Protein AF-A0A6J6JJT4-F1 (afdb_monomer_lite)

pLDDT: mean 76.22, std 15.4, range [49.25, 96.31]

Structure (mmCIF, N/CA/C/O backbone):
data_AF-A0A6J6JJT4-F1
#
_entry.id   AF-A0A6J6JJT4-F1
#
loop_
_atom_site.group_PDB
_atom_site.id
_atom_site.type_symbol
_atom_site.label_atom_id
_atom_site.label_alt_id
_atom_site.label_comp_id
_atom_site.label_asym_id
_atom_site.label_entity_id
_atom_site.label_seq_id
_atom_site.pdbx_PDB_ins_code
_atom_site.Cartn_x
_atom_site.Cartn_y
_atom_site.Cartn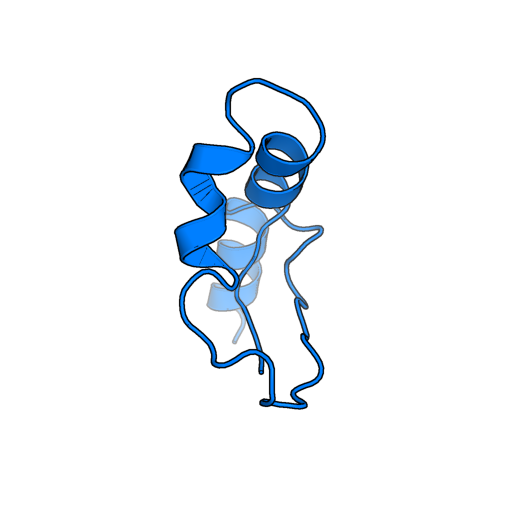_z
_atom_site.occupancy
_atom_site.B_iso_or_equiv
_atom_site.auth_seq_id
_atom_site.auth_comp_id
_atom_site.auth_asym_id
_atom_site.auth_atom_id
_atom_site.pdbx_PDB_model_num
ATOM 1 N N . MET A 1 1 ? -8.879 -4.912 7.590 1.00 80.44 1 MET A N 1
ATOM 2 C CA . MET A 1 1 ? -9.197 -4.272 6.294 1.00 80.44 1 MET A CA 1
ATOM 3 C C . MET A 1 1 ? -8.003 -4.455 5.374 1.00 80.44 1 MET A C 1
ATOM 5 O O . MET A 1 1 ? -6.887 -4.262 5.834 1.00 80.44 1 MET A O 1
ATOM 9 N N . VAL A 1 2 ? -8.213 -4.854 4.118 1.00 81.19 2 VAL A N 1
ATOM 10 C CA . VAL A 1 2 ? -7.117 -5.021 3.146 1.00 81.19 2 VAL A CA 1
ATOM 11 C C . VAL A 1 2 ? -7.160 -3.875 2.145 1.00 81.19 2 VAL A C 1
ATOM 13 O O . VAL A 1 2 ? -8.238 -3.557 1.642 1.00 81.19 2 VAL A O 1
ATOM 16 N N . GLN A 1 3 ? -6.012 -3.265 1.854 1.00 83.38 3 GLN A N 1
ATOM 17 C CA . GLN A 1 3 ? -5.898 -2.178 0.881 1.00 83.38 3 GLN A CA 1
ATOM 18 C C . GLN A 1 3 ? -4.840 -2.468 -0.180 1.00 83.38 3 GLN A C 1
ATOM 20 O O . GLN A 1 3 ? -3.824 -3.109 0.079 1.00 83.38 3 GLN A O 1
ATOM 25 N N . GLY A 1 4 ? -5.097 -1.983 -1.395 1.00 86.62 4 GLY A N 1
ATOM 26 C CA . GLY A 1 4 ? -4.223 -2.140 -2.558 1.00 86.62 4 GLY A CA 1
ATOM 27 C C . GLY A 1 4 ? -3.159 -1.051 -2.688 1.00 86.62 4 GLY A C 1
ATOM 28 O O . GLY A 1 4 ? -2.808 -0.708 -3.813 1.00 86.62 4 GLY A O 1
ATOM 29 N N . THR A 1 5 ? -2.704 -0.480 -1.572 1.00 88.25 5 THR A N 1
ATOM 30 C CA . THR A 1 5 ? -1.658 0.552 -1.511 1.00 88.25 5 THR A CA 1
ATOM 31 C C . THR A 1 5 ? -0.415 0.092 -2.248 1.00 88.25 5 THR A C 1
ATOM 33 O O . THR A 1 5 ? 0.035 -1.031 -2.017 1.00 88.25 5 THR A O 1
ATOM 36 N N . LEU A 1 6 ? 0.142 0.942 -3.112 1.00 88.62 6 LEU A N 1
ATOM 37 C CA . LEU A 1 6 ? 1.351 0.650 -3.878 1.00 8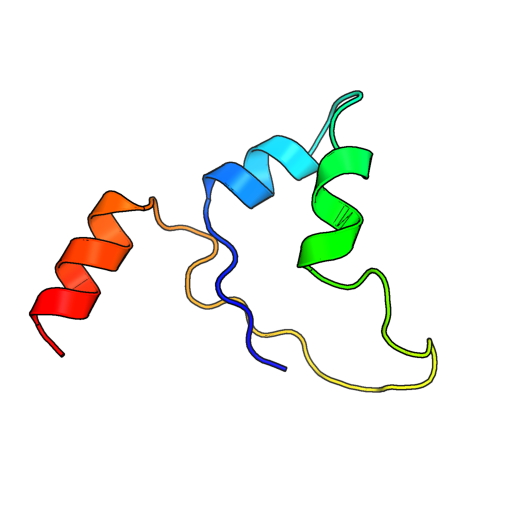8.62 6 LEU A CA 1
ATOM 38 C C . LEU A 1 6 ? 2.526 1.513 -3.413 1.00 88.62 6 LEU A C 1
ATOM 40 O O . LEU A 1 6 ? 2.357 2.525 -2.732 1.00 88.62 6 LEU A O 1
ATOM 44 N N . TYR A 1 7 ? 3.732 1.144 -3.836 1.00 87.12 7 TYR A N 1
ATOM 45 C CA . TYR A 1 7 ? 4.950 1.866 -3.476 1.00 87.12 7 TYR A CA 1
ATOM 46 C C . TYR A 1 7 ? 4.927 3.369 -3.832 1.00 87.12 7 TYR A C 1
ATOM 48 O O . TYR A 1 7 ? 5.321 4.174 -2.983 1.00 87.12 7 TYR A O 1
ATOM 56 N N . PRO A 1 8 ? 4.408 3.805 -5.003 1.00 84.50 8 PRO A N 1
ATOM 57 C CA . PRO A 1 8 ? 4.257 5.233 -5.293 1.00 84.50 8 PRO A CA 1
ATOM 58 C C . PRO A 1 8 ? 3.373 5.975 -4.281 1.00 84.50 8 PRO A C 1
ATOM 60 O O . PRO A 1 8 ? 3.676 7.112 -3.928 1.00 84.50 8 PRO A O 1
ATOM 63 N N . ASP A 1 9 ? 2.323 5.328 -3.764 1.00 82.19 9 ASP A N 1
ATOM 64 C CA . ASP A 1 9 ? 1.423 5.930 -2.775 1.00 82.19 9 ASP A CA 1
ATOM 65 C C . ASP A 1 9 ? 2.143 6.162 -1.435 1.00 82.19 9 ASP A C 1
ATOM 67 O O . ASP A 1 9 ? 1.956 7.197 -0.793 1.00 82.19 9 ASP A O 1
ATOM 71 N N . VAL A 1 10 ? 3.039 5.247 -1.048 1.00 79.81 10 VAL A N 1
ATOM 72 C CA . VAL A 1 10 ? 3.876 5.385 0.154 1.00 79.81 10 VAL A CA 1
ATOM 73 C C . VAL A 1 10 ? 4.842 6.563 0.014 1.00 79.81 10 VAL A C 1
ATOM 75 O O . VAL A 1 10 ? 4.928 7.394 0.918 1.00 79.81 10 VAL A O 1
ATOM 78 N N . VAL A 1 11 ? 5.527 6.683 -1.127 1.00 79.69 11 VAL A N 1
ATOM 79 C CA . VAL A 1 11 ? 6.484 7.775 -1.381 1.00 79.69 11 VAL A CA 1
ATOM 80 C C . VAL A 1 11 ? 5.789 9.141 -1.391 1.00 79.69 11 VAL A C 1
ATOM 82 O O . VAL A 1 11 ? 6.295 10.089 -0.794 1.00 79.69 11 VAL A O 1
ATOM 85 N N . GLU A 1 12 ? 4.608 9.242 -2.003 1.00 72.38 12 GLU A N 1
ATOM 86 C CA . GLU A 1 12 ? 3.830 10.489 -2.063 1.00 72.38 12 GLU A CA 1
ATOM 87 C C . GLU A 1 12 ? 3.271 10.923 -0.697 1.00 72.38 12 GLU A C 1
ATOM 89 O O . GLU A 1 12 ? 3.068 12.120 -0.464 1.00 72.38 12 GLU A O 1
ATOM 94 N N . SER A 1 13 ? 3.057 9.963 0.209 1.00 67.69 13 SER A N 1
ATOM 95 C CA . SER A 1 13 ? 2.581 10.198 1.577 1.00 67.69 13 SER A CA 1
ATOM 96 C C . SER A 1 13 ? 3.695 10.539 2.585 1.00 67.69 13 SER A C 1
ATOM 98 O O . SER A 1 13 ? 3.413 11.119 3.632 1.00 67.69 13 SER A O 1
ATOM 100 N N . GLY A 1 14 ? 4.959 10.221 2.270 1.00 62.06 14 GLY A N 1
ATOM 101 C CA . GLY A 1 14 ? 6.083 10.214 3.218 1.00 62.06 14 GLY A CA 1
ATOM 102 C C . GLY A 1 14 ? 6.757 11.557 3.538 1.00 62.06 14 GLY A C 1
ATOM 103 O O . GLY A 1 14 ? 7.560 11.612 4.467 1.00 62.06 14 GLY A O 1
ATOM 104 N N . GLY A 1 15 ? 6.464 12.650 2.825 1.00 53.78 15 GLY A N 1
ATOM 105 C CA . GLY A 1 15 ? 7.074 13.947 3.145 1.00 53.78 15 GLY A CA 1
ATOM 106 C C . GLY A 1 15 ? 6.960 14.996 2.045 1.00 53.78 15 GLY A C 1
ATOM 107 O O . GLY A 1 15 ? 7.842 15.126 1.203 1.00 53.78 15 GLY A O 1
ATOM 108 N N . GLY A 1 16 ? 5.888 15.785 2.074 1.00 55.81 16 GLY A N 1
ATOM 109 C CA . GLY A 1 16 ? 5.698 16.931 1.183 1.00 55.81 16 GLY A CA 1
ATOM 110 C C . GLY A 1 16 ? 4.262 17.454 1.199 1.00 55.81 16 GLY A C 1
ATOM 111 O O . GLY A 1 16 ? 3.369 16.809 1.746 1.00 55.81 16 GLY A O 1
ATOM 112 N N . ALA A 1 17 ? 4.023 18.608 0.562 1.00 54.66 17 ALA A N 1
ATOM 113 C CA . ALA A 1 17 ? 2.706 19.261 0.438 1.00 54.66 17 ALA A CA 1
ATOM 114 C C . ALA A 1 17 ? 1.606 18.382 -0.210 1.00 54.66 17 ALA A C 1
ATOM 116 O O . ALA A 1 17 ? 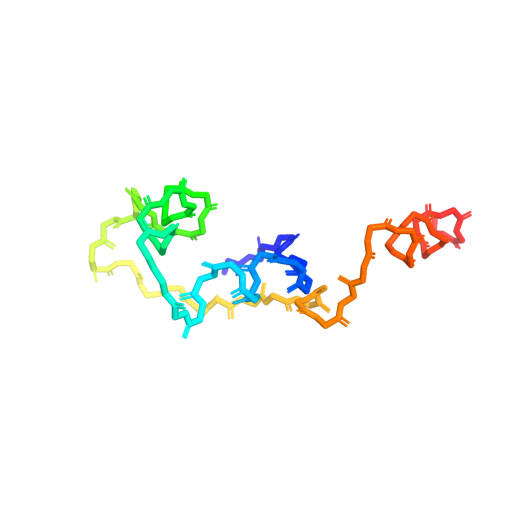0.438 18.760 -0.240 1.00 54.66 17 ALA A O 1
ATOM 117 N N . THR A 1 18 ? 1.973 17.203 -0.714 1.00 52.81 18 THR A N 1
ATOM 118 C CA . THR A 1 18 ? 1.112 16.193 -1.336 1.00 52.81 18 THR A CA 1
ATOM 119 C C . THR A 1 18 ? 0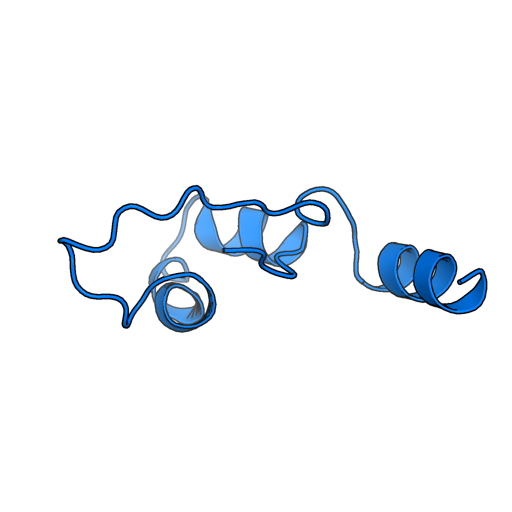.576 15.139 -0.365 1.00 52.81 18 THR A C 1
ATOM 121 O O . THR A 1 18 ? -0.329 14.399 -0.745 1.00 52.81 18 THR A O 1
ATOM 124 N N . ALA A 1 19 ? 1.045 15.095 0.890 1.00 53.62 19 ALA A N 1
ATOM 125 C CA . ALA A 1 19 ? 0.596 14.116 1.891 1.00 53.62 19 ALA A CA 1
ATOM 126 C C . ALA A 1 19 ? -0.928 14.157 2.145 1.00 53.62 19 ALA A C 1
ATOM 128 O O . ALA A 1 19 ? -1.538 13.146 2.487 1.00 53.62 19 ALA A O 1
ATOM 129 N N . GLY A 1 20 ? -1.569 15.310 1.919 1.00 51.19 20 GLY A N 1
ATOM 130 C CA . GLY A 1 20 ? -3.022 15.469 2.033 1.00 51.19 20 GLY A CA 1
ATOM 131 C C . GLY A 1 20 ? -3.827 15.019 0.808 1.00 51.19 20 GLY A C 1
ATOM 132 O O . GLY A 1 20 ? -5.038 14.861 0.918 1.00 51.19 20 GLY A O 1
ATOM 133 N N . ILE A 1 21 ? -3.196 14.800 -0.351 1.00 53.56 21 ILE A N 1
ATOM 134 C CA . ILE A 1 21 ? -3.915 14.530 -1.610 1.00 53.56 21 ILE A CA 1
ATOM 135 C C . ILE A 1 21 ? -4.408 13.072 -1.672 1.00 53.56 21 ILE A C 1
ATOM 137 O O . ILE A 1 21 ? -5.411 12.796 -2.325 1.00 53.56 21 ILE A O 1
ATOM 141 N N . LYS A 1 22 ? -3.770 12.141 -0.942 1.00 53.53 22 LYS A N 1
ATOM 142 C CA . LYS A 1 22 ? -4.146 10.712 -0.924 1.00 53.53 22 LYS A CA 1
ATOM 143 C C . LYS A 1 22 ? -4.589 10.153 0.432 1.00 53.53 22 LYS A C 1
ATOM 145 O O . LYS A 1 22 ? -4.958 8.982 0.496 1.00 53.53 22 LYS A O 1
ATOM 150 N N . SER A 1 23 ? -4.669 10.969 1.488 1.00 52.62 23 SER A N 1
ATOM 151 C CA . SER A 1 23 ? -5.237 10.536 2.783 1.00 52.62 23 SER A CA 1
ATOM 152 C C . SER A 1 23 ? -6.664 9.976 2.639 1.00 52.62 23 SER A C 1
ATOM 154 O O . SER A 1 23 ? -7.061 9.047 3.346 1.00 52.62 23 SER A O 1
ATOM 156 N N . HIS A 1 24 ? -7.405 10.481 1.648 1.00 49.25 24 HIS A N 1
ATOM 157 C CA . HIS A 1 24 ? -8.764 10.065 1.319 1.00 49.25 24 HIS A CA 1
ATOM 158 C C . HIS A 1 24 ? -8.864 8.659 0.695 1.00 49.25 24 HIS A C 1
ATOM 160 O O . HIS A 1 24 ? -9.933 8.059 0.730 1.00 49.25 24 HIS A O 1
ATOM 166 N N . HIS A 1 25 ? -7.774 8.103 0.152 1.00 55.16 25 HIS A N 1
ATOM 167 C CA . HIS A 1 25 ? -7.796 6.779 -0.478 1.00 55.16 25 HIS A CA 1
ATOM 168 C C . HIS A 1 25 ? -7.467 5.637 0.492 1.00 55.16 25 HIS A C 1
ATOM 170 O O . HIS A 1 25 ? -7.938 4.523 0.261 1.00 55.16 25 HIS A O 1
ATOM 176 N N . ASN A 1 26 ? -6.755 5.915 1.596 1.00 56.28 26 ASN A N 1
ATOM 177 C CA . ASN A 1 26 ? -6.340 4.863 2.527 1.00 56.28 26 ASN A CA 1
ATOM 178 C C . ASN A 1 26 ? -7.072 4.838 3.876 1.00 56.28 26 ASN A C 1
ATOM 180 O O . ASN A 1 26 ? -7.321 3.750 4.369 1.00 56.28 26 ASN A O 1
ATOM 184 N N . VAL A 1 27 ? -7.519 5.940 4.483 1.00 55.12 27 VAL A N 1
ATOM 185 C CA . VAL A 1 27 ? -8.328 5.807 5.725 1.00 55.12 27 VAL A CA 1
ATOM 186 C C . VAL A 1 27 ? -9.251 6.995 6.021 1.00 55.12 27 VAL A C 1
ATOM 188 O O . VAL A 1 27 ? -9.863 7.042 7.082 1.00 55.12 27 VAL A O 1
ATOM 191 N N . GLY A 1 28 ? -9.399 7.955 5.104 1.00 56.50 28 GLY A N 1
ATOM 192 C CA . GLY A 1 28 ? -10.070 9.241 5.356 1.00 56.50 28 GLY A CA 1
ATOM 193 C C . GLY A 1 28 ? -11.583 9.226 5.643 1.00 56.50 28 GLY A C 1
ATOM 194 O O . GLY A 1 28 ? -12.209 10.272 5.517 1.00 56.50 28 GLY A O 1
ATOM 195 N N . GLY A 1 29 ? -12.189 8.092 6.001 1.00 60.06 29 GLY A N 1
ATOM 196 C CA . GLY A 1 29 ? -13.637 7.995 6.220 1.00 60.06 29 GLY A CA 1
ATOM 197 C C . GLY A 1 29 ? -14.106 6.886 7.159 1.00 60.06 29 GLY A C 1
ATOM 198 O O . GLY A 1 29 ? -15.309 6.637 7.218 1.00 60.06 29 GLY A O 1
ATOM 199 N N . LEU A 1 30 ? -13.204 6.203 7.871 1.00 66.25 30 LEU A N 1
ATOM 200 C CA . LEU A 1 30 ? -13.617 5.231 8.883 1.00 66.25 30 LEU A CA 1
ATOM 201 C C . LEU A 1 30 ? -13.791 5.918 10.246 1.00 66.25 30 LEU A C 1
ATOM 203 O O . LEU A 1 30 ? -12.949 6.738 10.612 1.00 66.25 30 LEU A O 1
ATOM 207 N N . PRO A 1 31 ? -14.861 5.592 10.993 1.00 72.38 31 PRO A N 1
ATOM 208 C CA . PRO A 1 31 ? -15.010 5.986 12.389 1.00 72.38 31 PRO A CA 1
ATOM 209 C C . PRO A 1 31 ? -13.763 5.644 13.220 1.00 72.38 31 PRO A C 1
ATOM 211 O O . PRO A 1 31 ? -13.178 4.574 13.056 1.00 72.38 31 PRO A O 1
ATOM 214 N N . GLU A 1 32 ? -13.347 6.546 14.113 1.00 70.75 32 GLU A N 1
ATOM 215 C CA . GLU A 1 32 ? -12.130 6.384 14.932 1.00 70.75 32 GLU A CA 1
ATOM 216 C C . GLU A 1 32 ? -12.195 5.178 15.893 1.00 70.75 32 GLU A C 1
ATOM 218 O O . GLU A 1 32 ? -11.171 4.709 16.387 1.00 70.75 32 GLU A O 1
ATOM 223 N N . ASP A 1 33 ? -13.396 4.656 16.148 1.00 74.88 33 ASP A N 1
ATOM 224 C CA . ASP A 1 33 ? -13.686 3.515 17.019 1.00 74.88 33 ASP A CA 1
ATOM 225 C C . ASP A 1 33 ? -13.650 2.155 16.298 1.00 74.88 33 ASP A C 1
ATOM 227 O O . ASP A 1 33 ? -13.804 1.104 16.928 1.00 74.88 33 ASP A O 1
ATOM 231 N N . LEU A 1 34 ? -13.404 2.143 14.986 1.00 68.56 34 LEU A N 1
ATOM 232 C CA . LEU A 1 34 ? -13.317 0.921 14.195 1.00 68.56 34 LEU A CA 1
ATOM 233 C C . LEU A 1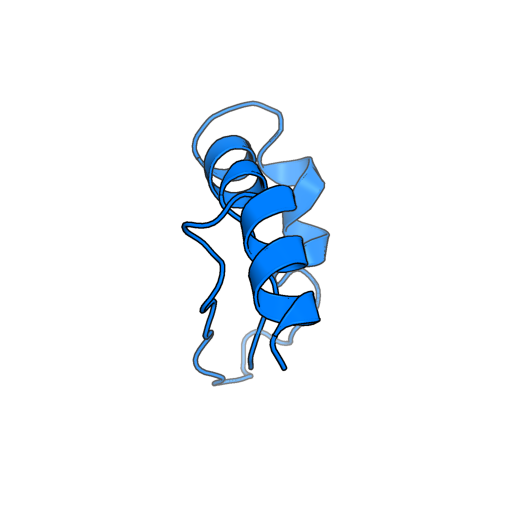 34 ? -11.925 0.279 14.300 1.00 68.56 34 LEU A C 1
ATOM 235 O O . LEU A 1 34 ? -10.966 0.669 13.635 1.00 68.56 34 LEU A O 1
ATOM 239 N N . GLN A 1 35 ? -11.829 -0.768 15.123 1.00 70.12 35 GLN A N 1
ATOM 240 C CA . GLN A 1 35 ? -10.604 -1.546 15.333 1.00 70.12 35 GLN A CA 1
ATOM 241 C C . GLN A 1 35 ? -10.382 -2.576 14.218 1.00 70.12 35 GLN A C 1
ATOM 243 O O . GLN A 1 35 ? -10.548 -3.781 14.412 1.00 70.12 35 GLN A O 1
ATOM 248 N N . PHE A 1 36 ? -9.997 -2.113 13.032 1.00 77.06 36 PHE A N 1
ATOM 249 C CA . PHE A 1 36 ? -9.473 -2.998 11.998 1.00 77.06 36 PHE A CA 1
ATOM 250 C C . PHE A 1 36 ? -7.958 -2.895 11.909 1.00 77.06 36 PHE A C 1
ATOM 252 O O . PHE A 1 36 ? -7.399 -1.809 11.801 1.00 77.06 36 PHE A O 1
ATOM 259 N N . GLU A 1 37 ? -7.299 -4.050 11.857 1.00 80.00 37 GLU A N 1
ATOM 260 C CA . GLU A 1 37 ? -5.918 -4.107 11.398 1.00 80.00 37 GLU A CA 1
ATOM 261 C C . GLU A 1 37 ? -5.879 -3.759 9.906 1.00 80.00 37 GLU A C 1
ATOM 263 O O . GLU A 1 37 ? -6.641 -4.312 9.096 1.00 80.00 37 GLU A O 1
ATOM 268 N N . LEU A 1 38 ? -5.020 -2.807 9.553 1.00 79.88 38 LEU A N 1
ATOM 269 C CA . LEU A 1 38 ? -4.758 -2.436 8.175 1.00 79.88 38 LEU A CA 1
ATOM 270 C C . LEU A 1 38 ? -3.698 -3.374 7.590 1.00 79.88 38 LEU A C 1
ATOM 272 O O . LEU A 1 38 ? -2.580 -3.446 8.093 1.00 79.88 38 LEU A O 1
ATOM 276 N N . VAL A 1 39 ? -4.046 -4.060 6.502 1.00 86.44 39 VAL A N 1
ATOM 277 C CA . VAL A 1 39 ? -3.147 -4.970 5.787 1.00 86.44 39 VAL A CA 1
ATOM 278 C C . VAL A 1 39 ? -2.944 -4.452 4.364 1.00 86.44 39 VAL A C 1
ATOM 280 O O . VAL A 1 39 ? -3.889 -4.388 3.578 1.00 86.44 39 VAL A O 1
ATOM 283 N N . GLU A 1 40 ? -1.706 -4.095 4.022 1.00 89.19 40 GLU A N 1
ATOM 284 C CA . GLU A 1 40 ? -1.330 -3.520 2.720 1.00 89.19 40 GLU A CA 1
ATOM 285 C C . GLU A 1 40 ? -0.283 -4.406 2.019 1.00 89.19 40 GLU A C 1
ATOM 287 O O . GLU A 1 40 ? 0.910 -4.083 2.004 1.00 89.19 40 GLU A O 1
ATOM 292 N N . PRO A 1 41 ? -0.687 -5.555 1.451 1.00 89.12 41 PRO A N 1
ATOM 293 C CA . PRO A 1 41 ? 0.252 -6.563 0.957 1.00 89.12 41 PRO A CA 1
ATOM 294 C C . PRO A 1 41 ? 1.044 -6.110 -0.278 1.00 89.12 41 PRO A C 1
ATOM 296 O O . PRO A 1 41 ? 2.074 -6.696 -0.590 1.00 89.12 41 PRO A O 1
ATOM 299 N N . LEU A 1 42 ? 0.582 -5.066 -0.975 1.00 92.88 42 LEU A N 1
ATOM 300 C CA . LEU A 1 42 ? 1.183 -4.566 -2.215 1.00 92.88 42 LEU A CA 1
ATOM 301 C C . LEU A 1 42 ? 2.024 -3.293 -2.012 1.00 92.88 42 LEU A C 1
ATOM 303 O O . LEU A 1 42 ? 2.553 -2.754 -2.982 1.00 92.88 42 LEU A O 1
ATOM 307 N N . ARG A 1 43 ? 2.186 -2.816 -0.765 1.00 88.94 43 ARG A N 1
ATOM 308 C CA . ARG A 1 43 ? 2.764 -1.490 -0.455 1.00 88.94 43 ARG A CA 1
ATOM 309 C C . ARG A 1 43 ? 4.209 -1.288 -0.911 1.00 88.94 43 ARG A C 1
ATOM 311 O O . ARG A 1 43 ? 4.704 -0.167 -0.917 1.00 88.94 43 ARG A O 1
ATOM 318 N N . THR A 1 44 ? 4.907 -2.371 -1.234 1.00 90.31 44 THR A N 1
ATOM 319 C CA . THR A 1 44 ? 6.299 -2.358 -1.701 1.00 90.31 44 THR A CA 1
ATOM 320 C C . THR A 1 44 ? 6.427 -2.568 -3.206 1.00 90.31 44 THR A C 1
ATOM 322 O O . THR A 1 44 ? 7.550 -2.642 -3.689 1.00 90.31 44 THR A O 1
ATOM 325 N N . LEU A 1 45 ? 5.311 -2.688 -3.930 1.00 92.50 45 LEU A N 1
ATOM 326 C CA . LEU A 1 45 ? 5.287 -3.009 -5.354 1.00 92.50 45 LEU A CA 1
ATOM 327 C C . LEU A 1 45 ? 4.900 -1.799 -6.209 1.00 92.50 45 LEU A C 1
ATOM 329 O O . LEU A 1 45 ? 4.094 -0.951 -5.807 1.00 92.50 45 LEU A O 1
ATOM 333 N N . PHE A 1 46 ? 5.430 -1.760 -7.426 1.00 92.81 46 PHE A N 1
ATOM 334 C CA . PHE A 1 46 ? 4.995 -0.881 -8.501 1.00 92.81 46 PHE A CA 1
ATOM 335 C C . PHE A 1 46 ? 3.812 -1.476 -9.282 1.00 92.81 46 PHE A C 1
ATOM 337 O O . PHE A 1 46 ? 3.438 -2.646 -9.166 1.00 92.81 46 PHE A O 1
ATOM 344 N N . LYS A 1 47 ? 3.154 -0.629 -10.081 1.00 92.50 47 LYS A N 1
ATOM 345 C CA . LYS A 1 47 ? 1.908 -0.986 -10.777 1.00 92.50 47 LYS A CA 1
ATOM 346 C C . LYS A 1 47 ? 2.097 -2.089 -11.821 1.00 92.50 47 LYS A C 1
ATOM 348 O O . LYS A 1 47 ? 1.170 -2.857 -12.066 1.00 92.50 47 LYS A O 1
ATOM 353 N N . ASP A 1 48 ? 3.240 -2.113 -12.483 1.00 95.38 48 ASP A N 1
ATOM 354 C CA . ASP A 1 48 ? 3.646 -3.142 -13.438 1.00 95.38 48 ASP A CA 1
ATOM 355 C C . ASP A 1 48 ? 3.883 -4.496 -1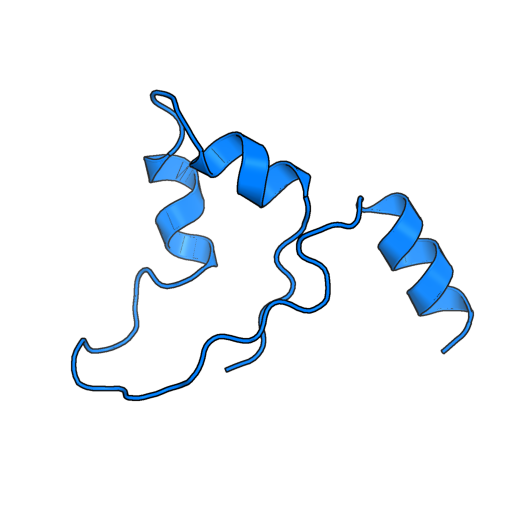2.760 1.00 95.38 48 ASP A C 1
ATOM 357 O O . ASP A 1 48 ? 3.366 -5.497 -13.250 1.00 95.38 48 ASP A O 1
ATOM 361 N N . GLU A 1 49 ? 4.530 -4.525 -11.597 1.00 95.25 49 GLU A N 1
ATOM 362 C CA . GLU A 1 49 ? 4.717 -5.748 -10.802 1.00 95.25 49 GLU A CA 1
ATOM 363 C C . GLU A 1 49 ? 3.371 -6.346 -10.364 1.00 95.25 49 GLU A C 1
ATOM 365 O O . GLU A 1 49 ? 3.125 -7.540 -10.532 1.00 95.25 49 GLU A O 1
ATOM 370 N N . VAL A 1 50 ? 2.438 -5.507 -9.900 1.00 93.62 50 VAL A N 1
ATOM 371 C CA . VAL A 1 50 ? 1.074 -5.951 -9.555 1.00 93.62 50 VAL A CA 1
ATOM 372 C C . VAL A 1 50 ? 0.317 -6.479 -10.777 1.00 93.62 50 VAL A C 1
ATOM 374 O O . VAL A 1 50 ? -0.447 -7.436 -10.659 1.00 93.62 50 VAL A O 1
ATOM 377 N N . ARG A 1 51 ? 0.516 -5.881 -11.961 1.00 95.12 51 ARG A N 1
ATOM 378 C CA . ARG A 1 51 ? -0.082 -6.388 -13.208 1.00 95.12 51 ARG A CA 1
ATOM 379 C C . ARG A 1 51 ? 0.487 -7.748 -13.602 1.00 95.12 51 ARG A C 1
ATOM 381 O O . ARG A 1 51 ? -0.283 -8.574 -14.073 1.00 95.12 51 ARG A O 1
ATOM 388 N N . ALA A 1 52 ? 1.788 -7.966 -13.420 1.00 96.31 52 ALA A N 1
ATOM 389 C CA . ALA A 1 52 ? 2.419 -9.253 -13.692 1.00 96.31 52 ALA A CA 1
ATOM 390 C C . ALA A 1 52 ? 1.866 -10.344 -12.763 1.00 96.31 52 ALA A C 1
ATOM 392 O O . ALA A 1 52 ? 1.382 -11.359 -13.250 1.00 96.31 52 ALA A O 1
ATOM 393 N N . ILE A 1 53 ? 1.811 -10.079 -11.451 1.00 93.12 53 ILE A N 1
ATOM 394 C CA . ILE A 1 53 ? 1.226 -11.005 -10.465 1.00 93.12 53 ILE A CA 1
ATOM 395 C C . ILE A 1 53 ? -0.233 -11.324 -10.814 1.00 93.12 53 ILE A C 1
ATOM 397 O O . ILE A 1 53 ? -0.636 -12.480 -10.804 1.00 93.12 53 ILE A O 1
ATOM 401 N N . GLY A 1 54 ? -1.029 -10.310 -11.164 1.00 93.38 54 GLY A N 1
ATOM 402 C CA . GLY A 1 54 ? -2.435 -10.502 -11.524 1.00 93.38 54 GLY A CA 1
ATOM 403 C C . GLY A 1 54 ? -2.672 -11.273 -12.827 1.00 93.38 54 GLY A C 1
ATOM 404 O O . GLY A 1 54 ? -3.799 -11.689 -13.062 1.00 93.38 54 GLY A O 1
ATOM 405 N N . ALA A 1 55 ? -1.658 -11.449 -13.677 1.00 95.50 55 ALA A N 1
ATOM 406 C CA . ALA A 1 55 ? -1.759 -12.264 -14.888 1.00 95.50 55 ALA A CA 1
ATOM 407 C C . ALA A 1 55 ? -1.473 -13.756 -14.631 1.00 95.50 55 ALA A C 1
ATOM 409 O O . ALA A 1 55 ? -1.792 -14.588 -15.479 1.00 95.50 55 ALA A O 1
ATOM 410 N N . GLU A 1 56 ? -0.870 -14.088 -13.487 1.00 91.19 56 GLU A N 1
ATOM 411 C CA . GLU A 1 56 ? -0.509 -15.454 -13.080 1.00 91.19 56 GLU A CA 1
ATOM 412 C C . GLU A 1 56 ? -1.520 -16.084 -12.099 1.00 91.19 56 GLU A C 1
ATOM 414 O O . GLU A 1 56 ? -1.369 -17.250 -11.731 1.00 91.19 56 GLU A O 1
ATOM 419 N N . LEU A 1 57 ? -2.540 -15.323 -11.683 1.00 83.06 57 LEU A N 1
ATOM 420 C CA . LEU A 1 57 ? -3.599 -15.707 -10.739 1.00 83.06 57 LEU A CA 1
ATOM 421 C C . LEU A 1 57 ? -4.943 -15.908 -11.448 1.00 83.06 57 LEU A C 1
ATOM 423 O O . LEU A 1 57 ? -5.690 -16.813 -11.012 1.00 83.06 57 LEU A O 1
#

Foldseek 3Di:
DEDQAAQVNCVLCPDDPSVVVCPVPQPVDDDPPDDDDYHHPHHHDDPVVVVVVVVVD

Radius of gyration: 13.06 Å; chains: 1; bounding box: 22×35×32 Å

InterPro domains:
  IPR014729 Rossmann-like alpha/beta/alpha sandwich fold [G3DSA:3.40.50.620] (1-57)
  IPR025777 GMP synthetase ATP pyrophosphatase domain [PS51553] (1-57)

Sequence (57 aa):
MVQGTLYPDVVESGGGATAGIKSHHNVGGLPEDLQFELVEPLRTLFKDEVRAIGAEL

Secondary structure (DSSP, 8-state):
-B----HHHHHHHSSSTTTTTSHHHHTTTS-TT--PPPB-TTTT--HHHHHHHHH--

Organism: NCBI:txid449393